Protein AF-A0A258CQE9-F1 (afdb_monomer)

Mean predicted aligned error: 6.14 Å

Foldseek 3Di:
DQDPPPPVSVVCVVQAFWAWAPWDQDPQLKTKTATADKDKDKDAADDDPDDDDPVVNVVNRDIDIDIHHPDMDMPPPDWDWADDPRHTQDISPDDPVSSGVSSVVRHRDGRNDDDDDPVPPDD

pLDDT: mean 90.53, std 12.23, range [45.0, 98.5]

Nearest PDB structures (foldseek):
  5jqm-assembly1_A  TM=3.679E-01  e=1.436E+00  Saccharomyces cerevisiae S288C
  5jqm-assembly1_B  TM=3.810E-01  e=1.953E+00  Saccharomyces cerevisiae S288C
  5jqm-assembly1_C  TM=3.799E-01  e=1.836E+00  Saccharomyces cerevisiae S288C
  5zul-assembly1_C-2  TM=2.668E-01  e=5.227E+00  Mycobacterium marinum M

Sequence (123 aa):
MLDETDPIGSVFAPLLGLPCWNVRKGRGSFLTFEFGDPALEVREPIAPTTTASGKIMASWRRRTVRPIGEWHLWIYCCNWRCSARGSEIAHSESEDEKIEAAAAELDGQRLRSVRVDPIKGTS

Radius of gyration: 17.96 Å; Cα contacts (8 Å, |Δi|>4): 177; chains: 1; bounding box: 43×30×51 Å

Solvent-accessible surface area (backbone atoms only — not comparable to full-atom values): 7514 Å² total; per-residue (Å²): 130,83,58,92,83,37,77,62,59,62,71,44,53,85,51,52,67,36,45,29,35,82,36,33,61,48,78,84,66,22,40,36,34,23,26,71,65,79,44,78,48,72,45,70,54,47,84,77,93,65,96,66,56,71,70,56,51,58,54,38,57,38,70,46,78,44,81,41,38,74,38,79,50,74,52,66,101,62,89,52,76,42,67,57,98,91,39,79,61,31,39,48,84,51,57,70,70,40,40,42,53,42,23,57,71,48,39,63,38,58,40,77,80,85,88,78,60,83,88,75,63,74,131

Structure (mmCIF, N/CA/C/O backbone):
data_AF-A0A258CQE9-F1
#
_entry.id   AF-A0A258CQE9-F1
#
loop_
_atom_site.group_PDB
_atom_site.id
_atom_site.type_symbol
_atom_site.label_atom_id
_atom_site.label_alt_id
_atom_site.label_comp_id
_atom_site.label_asym_id
_atom_site.label_entity_id
_atom_site.label_seq_id
_atom_site.pdbx_PDB_ins_code
_atom_site.Cartn_x
_atom_site.Cartn_y
_atom_site.Cartn_z
_atom_site.occupancy
_atom_site.B_iso_or_equiv
_atom_site.auth_seq_id
_atom_site.auth_comp_id
_atom_site.auth_asym_id
_atom_site.auth_atom_id
_atom_site.pdbx_PDB_model_num
ATOM 1 N N . MET A 1 1 ? 20.649 -13.057 -9.834 1.00 46.22 1 MET A N 1
ATOM 2 C CA . MET A 1 1 ? 21.252 -13.123 -8.490 1.00 46.22 1 MET A CA 1
ATOM 3 C C . MET A 1 1 ? 21.093 -11.749 -7.885 1.00 46.22 1 MET A C 1
ATOM 5 O O . MET A 1 1 ? 21.423 -10.793 -8.573 1.00 46.22 1 MET A O 1
ATOM 9 N N . LEU A 1 2 ? 20.487 -11.654 -6.701 1.00 54.75 2 LEU A N 1
ATOM 10 C CA . LEU A 1 2 ? 20.496 -10.407 -5.937 1.00 54.75 2 LEU A CA 1
ATOM 11 C C . LEU A 1 2 ? 21.944 -10.161 -5.501 1.00 54.75 2 LEU A C 1
ATOM 13 O O . LEU A 1 2 ? 22.619 -11.106 -5.098 1.00 54.75 2 LEU A O 1
ATOM 17 N N . ASP A 1 3 ? 22.425 -8.937 -5.674 1.00 60.25 3 ASP A N 1
ATOM 18 C CA . ASP A 1 3 ? 23.727 -8.515 -5.169 1.00 60.25 3 ASP A CA 1
ATOM 19 C C . ASP A 1 3 ? 23.646 -8.480 -3.636 1.00 60.25 3 ASP A C 1
ATOM 21 O O . ASP A 1 3 ? 22.818 -7.758 -3.082 1.00 60.25 3 ASP A O 1
ATOM 25 N N . GLU A 1 4 ? 24.458 -9.284 -2.944 1.00 56.78 4 GLU A N 1
ATOM 26 C CA . GLU A 1 4 ? 24.496 -9.320 -1.472 1.00 56.78 4 GLU A CA 1
ATOM 27 C C . GLU A 1 4 ? 24.944 -7.980 -0.862 1.00 56.78 4 GLU A C 1
ATOM 29 O O . GLU A 1 4 ? 24.777 -7.763 0.337 1.00 56.78 4 GLU A O 1
ATOM 34 N N . THR A 1 5 ? 25.470 -7.061 -1.680 1.00 63.56 5 THR A N 1
ATOM 35 C CA . THR A 1 5 ? 25.846 -5.702 -1.281 1.00 63.56 5 THR A CA 1
ATOM 36 C C . THR A 1 5 ? 24.777 -4.644 -1.577 1.00 63.56 5 THR A C 1
ATOM 38 O O . THR A 1 5 ? 24.993 -3.483 -1.237 1.00 63.56 5 THR A O 1
ATOM 41 N N . ASP A 1 6 ? 23.615 -5.014 -2.139 1.00 72.19 6 ASP A N 1
ATOM 42 C CA . ASP A 1 6 ? 22.455 -4.121 -2.286 1.00 72.19 6 ASP A CA 1
ATOM 43 C C . ASP A 1 6 ? 21.573 -4.183 -1.017 1.00 72.19 6 ASP A C 1
ATOM 45 O O . ASP A 1 6 ? 20.740 -5.092 -0.867 1.00 72.19 6 ASP A O 1
ATOM 49 N N . PRO A 1 7 ? 21.715 -3.223 -0.078 1.00 75.06 7 PRO A N 1
ATOM 50 C CA . PRO A 1 7 ? 20.976 -3.246 1.181 1.00 75.06 7 PRO A CA 1
ATOM 51 C C . PRO A 1 7 ? 19.462 -3.137 0.973 1.00 75.06 7 PRO A C 1
ATOM 53 O O . PRO A 1 7 ? 18.702 -3.585 1.825 1.00 75.06 7 PRO A O 1
ATOM 56 N N . ILE A 1 8 ? 19.003 -2.581 -0.151 1.00 81.31 8 ILE A N 1
ATOM 57 C CA . ILE A 1 8 ? 17.574 -2.455 -0.447 1.00 81.31 8 ILE A CA 1
ATOM 58 C C . ILE A 1 8 ? 17.067 -3.739 -1.103 1.00 81.31 8 ILE A C 1
ATOM 60 O O . ILE A 1 8 ? 16.008 -4.247 -0.728 1.00 81.31 8 ILE A O 1
ATOM 64 N N . GLY A 1 9 ? 17.838 -4.310 -2.028 1.00 81.69 9 GLY A N 1
ATOM 65 C CA . GLY A 1 9 ? 17.513 -5.578 -2.677 1.00 81.69 9 GLY A CA 1
ATOM 66 C C . GLY A 1 9 ? 17.249 -6.712 -1.680 1.00 81.69 9 GLY A C 1
ATOM 67 O O . GLY A 1 9 ? 16.271 -7.446 -1.833 1.00 81.69 9 GLY A O 1
ATOM 68 N N . SER A 1 10 ? 18.062 -6.816 -0.623 1.00 84.38 10 SER A N 1
ATOM 69 C CA . SER A 1 10 ? 17.884 -7.836 0.424 1.00 84.38 10 SER A CA 1
ATOM 70 C C . SER A 1 10 ? 16.590 -7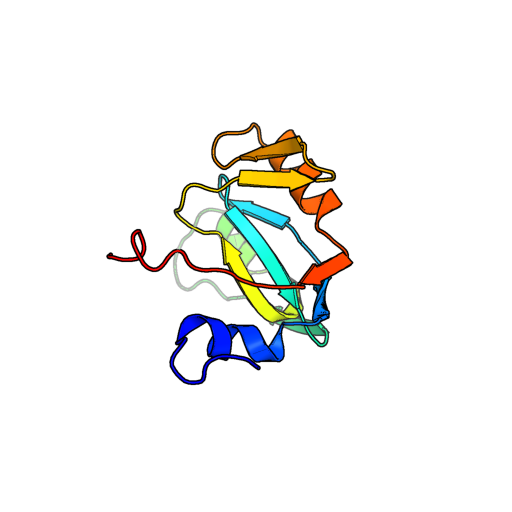.667 1.236 1.00 84.38 10 SER A C 1
ATOM 72 O O . SER A 1 10 ? 15.918 -8.659 1.515 1.00 84.38 10 SER A O 1
ATOM 74 N N . VAL A 1 11 ? 16.182 -6.429 1.543 1.00 89.81 11 VAL A N 1
ATOM 75 C CA . VAL A 1 11 ? 14.932 -6.131 2.272 1.00 89.81 11 VAL A CA 1
ATOM 76 C C . VAL A 1 11 ? 13.698 -6.522 1.458 1.00 89.81 11 VAL A C 1
ATOM 78 O O . VAL A 1 11 ? 12.722 -7.021 2.014 1.00 89.81 11 VAL A O 1
ATOM 81 N N . PHE A 1 12 ? 13.735 -6.330 0.138 1.00 92.56 12 PHE A N 1
ATOM 82 C CA . PHE A 1 12 ? 12.616 -6.675 -0.743 1.00 92.56 12 PHE A CA 1
ATOM 83 C C . PHE A 1 12 ? 12.610 -8.132 -1.206 1.00 92.56 12 PHE A C 1
ATOM 85 O O . PHE A 1 12 ? 11.594 -8.575 -1.741 1.00 92.56 12 PHE A O 1
ATOM 92 N N . ALA A 1 13 ? 13.692 -8.887 -0.995 1.00 92.50 13 ALA A N 1
ATOM 93 C CA . ALA A 1 13 ? 13.804 -10.285 -1.403 1.00 92.50 13 ALA A CA 1
ATOM 94 C C . ALA A 1 13 ? 12.577 -11.155 -1.041 1.00 92.50 13 ALA A C 1
ATOM 96 O O . ALA A 1 13 ? 12.079 -11.828 -1.946 1.00 92.50 13 ALA A O 1
ATOM 97 N N . PRO A 1 14 ? 12.024 -11.121 0.194 1.00 94.81 14 PRO A N 1
ATOM 98 C CA . PRO A 1 14 ? 10.836 -11.913 0.531 1.00 94.81 14 PRO A CA 1
ATOM 99 C C . PRO A 1 14 ? 9.548 -11.458 -0.177 1.00 94.81 14 PRO A C 1
ATOM 101 O O . PRO A 1 14 ? 8.620 -12.249 -0.308 1.00 94.81 14 PRO A O 1
ATOM 104 N N . LEU A 1 15 ? 9.476 -10.214 -0.664 1.00 95.81 15 LEU A N 1
ATOM 105 C CA . LEU A 1 15 ? 8.292 -9.673 -1.345 1.00 95.81 15 LEU A CA 1
ATOM 106 C C . LEU A 1 15 ? 8.301 -9.962 -2.854 1.00 95.81 15 LEU A C 1
ATOM 108 O O . LEU A 1 15 ? 7.260 -9.875 -3.512 1.00 95.81 15 LEU A O 1
ATOM 112 N N . LEU A 1 16 ? 9.462 -10.282 -3.435 1.00 95.75 16 LEU A N 1
ATOM 113 C CA . LEU A 1 16 ? 9.582 -10.502 -4.874 1.00 95.75 16 LEU A CA 1
ATOM 114 C C . LEU A 1 16 ? 8.741 -11.703 -5.322 1.00 95.75 16 LEU A C 1
ATOM 116 O O . LEU A 1 16 ? 8.860 -12.820 -4.833 1.00 95.75 16 LEU A O 1
ATOM 120 N N . GLY A 1 17 ? 7.893 -11.464 -6.318 1.00 96.56 17 GLY A N 1
ATOM 121 C CA . GLY A 1 17 ? 6.968 -12.445 -6.867 1.00 96.56 17 GLY A CA 1
ATOM 122 C C . GLY A 1 17 ? 5.643 -12.548 -6.115 1.00 96.56 17 GLY A C 1
ATOM 123 O O . GLY A 1 17 ? 4.699 -13.091 -6.699 1.00 96.56 17 GLY A O 1
ATOM 124 N N . LEU A 1 18 ? 5.524 -12.002 -4.901 1.00 97.81 18 LEU A N 1
ATOM 125 C CA . LEU A 1 18 ? 4.254 -11.955 -4.179 1.00 97.81 18 LEU A CA 1
ATOM 126 C C . LEU A 1 18 ? 3.295 -10.942 -4.827 1.00 97.81 18 LEU A C 1
ATOM 128 O O . LEU A 1 18 ? 3.741 -9.905 -5.338 1.00 97.81 18 LEU A O 1
ATOM 132 N N . PRO A 1 19 ? 1.982 -11.231 -4.847 1.00 98.00 19 PRO A N 1
ATOM 133 C CA . PRO A 1 19 ? 0.987 -10.226 -5.182 1.00 98.00 19 PRO A CA 1
ATOM 134 C C . PRO A 1 19 ? 0.895 -9.195 -4.052 1.00 98.00 19 PRO A C 1
ATOM 136 O O . PRO A 1 19 ? 0.856 -9.575 -2.879 1.00 98.00 19 PRO A O 1
ATOM 139 N N . CYS A 1 20 ? 0.828 -7.910 -4.395 1.00 98.12 20 CYS A N 1
ATOM 140 C CA . CYS A 1 20 ? 0.291 -6.929 -3.465 1.00 98.12 20 CYS A CA 1
ATOM 141 C C . CYS A 1 20 ? -1.224 -7.051 -3.415 1.00 98.12 20 CYS A C 1
ATOM 143 O O . CYS A 1 20 ? -1.872 -7.372 -4.413 1.00 98.12 20 CYS A O 1
ATOM 145 N N . TRP A 1 21 ? -1.786 -6.767 -2.254 1.00 98.31 21 TRP A N 1
ATOM 146 C CA . TRP A 1 21 ? -3.221 -6.757 -2.046 1.00 98.31 21 TRP A CA 1
ATOM 147 C C . TRP A 1 21 ? -3.609 -5.639 -1.083 1.00 98.31 21 TRP A C 1
ATOM 149 O O . TRP A 1 21 ? -2.767 -5.091 -0.366 1.00 98.31 21 TRP A O 1
ATOM 159 N N . ASN A 1 22 ? -4.896 -5.283 -1.095 1.00 97.56 22 ASN A N 1
ATOM 160 C CA . ASN A 1 22 ? -5.432 -4.176 -0.313 1.00 97.56 22 ASN A CA 1
ATOM 161 C C . ASN A 1 22 ? -4.633 -2.879 -0.538 1.00 97.56 22 ASN A C 1
ATOM 163 O O . ASN A 1 22 ? -4.344 -2.139 0.408 1.00 97.56 22 ASN A O 1
ATOM 167 N N . VAL A 1 23 ? -4.270 -2.614 -1.798 1.00 98.12 23 VAL A N 1
ATOM 168 C CA . VAL A 1 23 ? -3.561 -1.391 -2.172 1.00 98.12 23 VAL A CA 1
ATOM 169 C C . VAL A 1 23 ? -4.495 -0.201 -1.997 1.00 98.12 23 VAL A C 1
ATOM 171 O O . VAL A 1 23 ? -5.603 -0.173 -2.533 1.00 98.12 23 VAL A O 1
ATOM 174 N N . ARG A 1 24 ? -4.075 0.789 -1.208 1.00 97.31 24 ARG A N 1
ATOM 175 C CA . ARG A 1 24 ? -4.923 1.936 -0.858 1.00 97.31 24 ARG A CA 1
ATOM 176 C C . ARG A 1 24 ? -4.184 3.249 -0.958 1.00 97.31 24 ARG A C 1
ATOM 178 O O . ARG A 1 24 ? -3.000 3.348 -0.637 1.00 97.31 24 ARG A O 1
ATOM 185 N N . LYS A 1 25 ? -4.954 4.283 -1.284 1.00 97.19 25 LYS A N 1
ATOM 186 C CA . LYS A 1 25 ? -4.604 5.659 -0.974 1.00 97.19 25 LYS A CA 1
ATOM 187 C C . LYS A 1 25 ? -4.691 5.874 0.539 1.00 97.19 25 LYS A C 1
ATOM 189 O O . LYS A 1 25 ? -5.735 5.664 1.158 1.00 97.19 25 LYS A O 1
ATOM 194 N N . GLY A 1 26 ? -3.574 6.267 1.137 1.00 92.50 26 GLY A N 1
ATOM 195 C CA . GLY A 1 26 ? -3.500 6.690 2.529 1.00 92.50 26 GLY A CA 1
ATOM 196 C C . GLY A 1 26 ? -3.940 8.145 2.709 1.00 92.50 26 GLY A C 1
ATOM 197 O O . GLY A 1 26 ? -4.687 8.716 1.917 1.00 92.50 26 GLY A O 1
ATOM 198 N N . ARG A 1 27 ? -3.469 8.786 3.781 1.00 90.25 27 ARG A N 1
ATOM 199 C CA . ARG A 1 27 ? -3.696 10.224 3.977 1.00 90.25 27 ARG A CA 1
ATOM 200 C C . ARG A 1 27 ? -2.884 11.026 2.951 1.00 90.25 27 ARG A C 1
ATOM 202 O O . ARG A 1 27 ? -1.705 10.754 2.771 1.00 90.25 27 ARG A O 1
ATOM 209 N N . GLY A 1 28 ? -3.483 12.046 2.336 1.00 92.88 28 GLY A N 1
ATOM 210 C CA . GLY A 1 28 ? -2.814 12.790 1.262 1.00 92.88 28 GLY A CA 1
ATOM 211 C C . GLY A 1 28 ? -2.549 11.874 0.068 1.00 92.88 28 GLY A C 1
ATOM 212 O O . GLY A 1 28 ? -3.448 11.139 -0.330 1.00 92.88 28 GLY A O 1
ATOM 213 N N . SER A 1 29 ? -1.324 11.878 -0.455 1.00 95.44 29 SER A N 1
ATOM 214 C CA . SER A 1 29 ? -0.926 11.084 -1.624 1.00 95.44 29 SER A CA 1
ATOM 215 C C . SER A 1 29 ? -0.191 9.783 -1.295 1.00 95.44 29 SER A C 1
ATOM 217 O O . SER A 1 29 ? 0.464 9.211 -2.162 1.00 95.44 29 SER A O 1
ATOM 219 N N . PHE A 1 30 ? -0.261 9.297 -0.053 1.00 96.56 30 PHE A N 1
ATOM 220 C CA . PHE A 1 30 ? 0.416 8.050 0.307 1.00 96.56 30 PHE A CA 1
ATOM 221 C C . PHE A 1 30 ? -0.208 6.852 -0.399 1.00 96.56 30 PHE A C 1
ATOM 223 O O . PHE A 1 30 ? -1.423 6.803 -0.590 1.00 96.56 30 PHE A O 1
ATOM 230 N N . LEU A 1 31 ? 0.620 5.856 -0.697 1.00 97.94 31 LEU A N 1
ATOM 231 C CA . LEU A 1 31 ? 0.168 4.540 -1.135 1.00 97.94 31 LEU A CA 1
ATOM 232 C C . LEU A 1 31 ? 0.603 3.491 -0.116 1.00 97.94 31 LEU A C 1
ATOM 234 O O . LEU A 1 31 ? 1.752 3.495 0.333 1.00 97.94 31 LEU A O 1
ATOM 238 N N . THR A 1 32 ? -0.317 2.599 0.239 1.00 97.56 32 THR A N 1
ATOM 239 C CA . THR A 1 32 ? -0.062 1.471 1.141 1.00 97.56 32 THR A CA 1
ATOM 240 C C . THR A 1 32 ? -0.338 0.161 0.429 1.00 97.56 32 THR A C 1
ATOM 242 O O . THR A 1 32 ? -1.337 0.067 -0.280 1.00 97.56 32 THR A O 1
ATOM 245 N N . PHE A 1 33 ? 0.503 -0.843 0.657 1.00 98.19 33 PHE A N 1
ATOM 246 C CA . PHE A 1 33 ? 0.387 -2.176 0.068 1.00 98.19 33 PHE A CA 1
ATOM 247 C C . PHE A 1 33 ? 0.544 -3.225 1.168 1.00 98.19 33 PHE A C 1
ATOM 249 O O . PHE A 1 33 ? 1.453 -3.102 1.991 1.00 98.19 33 PHE A O 1
ATOM 256 N N . GLU A 1 34 ? -0.287 -4.263 1.144 1.00 98.31 34 GLU A N 1
ATOM 257 C CA . GLU A 1 34 ? -0.071 -5.486 1.921 1.00 98.31 34 GLU A CA 1
ATOM 258 C C . GLU A 1 34 ? 0.551 -6.563 1.018 1.00 98.31 34 GLU A C 1
ATOM 260 O O . GLU A 1 34 ? 0.239 -6.638 -0.174 1.00 98.31 34 GLU A O 1
ATOM 265 N N . PHE A 1 35 ? 1.409 -7.416 1.578 1.00 98.44 35 PHE A N 1
ATOM 266 C CA . PHE A 1 35 ? 1.923 -8.622 0.922 1.00 98.44 35 PHE A CA 1
ATOM 267 C C . PHE A 1 35 ? 1.958 -9.805 1.894 1.00 98.44 35 PHE A C 1
ATOM 269 O O . PHE A 1 35 ? 1.928 -9.635 3.113 1.00 98.44 35 PHE A O 1
ATOM 276 N N . GLY A 1 36 ? 2.093 -11.008 1.336 1.00 97.25 36 GLY A N 1
ATOM 277 C CA . GLY A 1 36 ? 2.194 -12.246 2.109 1.00 97.25 36 GLY A CA 1
ATOM 278 C C . GLY A 1 36 ? 0.849 -12.705 2.659 1.00 97.25 36 GLY A C 1
ATOM 279 O O . GLY A 1 36 ? -0.209 -12.273 2.182 1.00 97.25 36 GLY A O 1
ATOM 280 N N . ASP A 1 37 ? 0.910 -13.603 3.638 1.00 97.12 37 ASP A N 1
ATOM 281 C CA . ASP A 1 37 ? -0.278 -14.234 4.201 1.00 97.12 37 ASP A CA 1
ATOM 282 C C . ASP A 1 37 ? -1.117 -13.228 5.009 1.00 97.12 37 ASP A C 1
ATOM 284 O O . ASP A 1 37 ? -0.573 -12.440 5.789 1.00 97.12 37 ASP A O 1
ATOM 288 N N . PRO A 1 38 ? -2.452 -13.224 4.840 1.00 96.69 38 PRO A N 1
ATOM 289 C CA . PRO A 1 38 ? -3.316 -12.303 5.555 1.00 96.69 38 PRO A CA 1
ATOM 290 C C . PRO A 1 38 ? -3.488 -12.714 7.021 1.00 96.69 38 PRO A C 1
ATOM 292 O O . PRO A 1 38 ? -3.827 -13.854 7.339 1.00 96.69 38 PRO A O 1
ATOM 295 N N . ALA A 1 39 ? -3.369 -11.735 7.912 1.00 96.75 39 ALA A N 1
ATOM 296 C CA . ALA A 1 39 ? -3.721 -11.835 9.322 1.00 96.75 39 ALA A CA 1
ATOM 297 C C . ALA A 1 39 ? -4.776 -10.783 9.696 1.00 96.75 39 ALA A C 1
ATOM 299 O O . ALA A 1 39 ? -5.001 -9.807 8.979 1.00 96.75 39 ALA A O 1
ATOM 300 N N . LEU A 1 40 ? -5.446 -10.974 10.836 1.00 97.19 40 LEU A N 1
ATOM 301 C CA . LEU A 1 40 ? -6.380 -9.988 11.380 1.00 97.19 40 LEU A CA 1
ATOM 302 C C . LEU A 1 40 ? -5.698 -9.169 12.469 1.00 97.19 40 LEU A C 1
ATOM 304 O O . LEU A 1 40 ? -5.368 -9.694 13.531 1.00 97.19 40 LEU A O 1
ATOM 308 N N . GLU A 1 41 ? -5.580 -7.864 12.251 1.00 96.06 41 GLU A N 1
ATOM 309 C CA . GLU A 1 41 ? -5.283 -6.939 13.333 1.00 96.06 41 GLU A CA 1
ATOM 310 C C . GLU A 1 41 ? -6.589 -6.534 14.020 1.00 96.06 41 GLU A C 1
ATOM 312 O O . GLU A 1 41 ? -7.485 -5.930 13.417 1.00 96.06 41 GLU A O 1
ATOM 317 N N . VAL A 1 42 ? -6.697 -6.878 15.301 1.00 96.50 42 VAL A N 1
ATOM 318 C CA . VAL A 1 42 ? -7.835 -6.533 16.149 1.00 96.50 42 VAL A CA 1
ATOM 319 C C . VAL A 1 42 ? -7.393 -5.491 17.165 1.00 96.50 42 VAL A C 1
ATOM 321 O O . VAL A 1 42 ? -6.554 -5.761 18.020 1.00 96.50 42 VAL A O 1
ATOM 324 N N . ARG A 1 43 ? -8.017 -4.315 17.124 1.00 94.94 43 ARG A N 1
ATOM 325 C CA . ARG A 1 43 ? -7.916 -3.317 18.191 1.00 94.94 43 ARG A CA 1
ATOM 326 C C . ARG A 1 43 ? -9.199 -3.331 19.007 1.00 94.94 43 ARG A C 1
ATOM 328 O O . ARG A 1 43 ? -10.271 -3.000 18.491 1.00 94.94 43 ARG A O 1
ATOM 335 N N . GLU A 1 44 ? -9.074 -3.678 20.281 1.00 95.75 44 GLU A N 1
ATOM 336 C CA . GLU A 1 44 ? -10.191 -3.645 21.223 1.00 95.75 44 GLU A CA 1
ATOM 337 C C . GLU A 1 44 ? -10.587 -2.203 21.600 1.00 95.75 44 GLU A C 1
ATOM 339 O O . GLU A 1 44 ? -9.803 -1.259 21.418 1.00 95.75 44 GLU A O 1
ATOM 344 N N . PRO A 1 45 ? -11.819 -1.997 22.103 1.00 95.56 45 PRO A N 1
ATO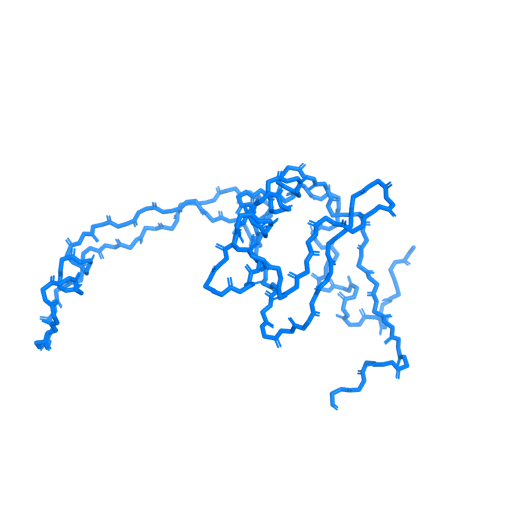M 345 C CA . PRO A 1 45 ? -12.257 -0.712 22.630 1.00 95.56 45 PRO A CA 1
ATOM 346 C C . PRO A 1 45 ? -11.300 -0.152 23.685 1.00 95.56 45 PRO A C 1
ATOM 348 O O . PRO A 1 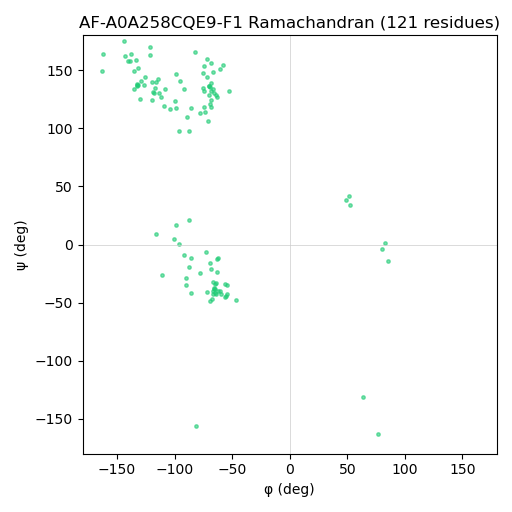45 ? -10.929 -0.835 24.636 1.00 95.56 45 PRO A O 1
ATOM 351 N N . ILE A 1 46 ? -10.948 1.123 23.545 1.00 91.00 46 ILE A N 1
ATOM 352 C CA . ILE A 1 46 ? -10.094 1.839 24.493 1.00 91.00 46 ILE A CA 1
ATOM 353 C C . ILE A 1 46 ? -10.988 2.672 25.413 1.00 91.00 46 ILE A C 1
ATOM 355 O O . ILE A 1 46 ? -11.766 3.508 24.941 1.00 91.00 46 ILE A O 1
ATOM 359 N N . ALA A 1 47 ? -10.865 2.450 26.724 1.00 86.88 47 ALA A N 1
ATOM 360 C CA . ALA A 1 47 ? -11.472 3.298 27.744 1.00 86.88 47 ALA A CA 1
ATOM 361 C C . ALA A 1 47 ? -10.692 4.627 27.820 1.00 86.88 47 ALA A C 1
ATOM 363 O O . ALA A 1 47 ? -9.512 4.614 28.173 1.00 86.88 47 ALA A O 1
ATOM 364 N N . PRO A 1 48 ? -11.297 5.773 27.467 1.00 80.88 48 PRO A N 1
ATOM 365 C CA . PRO A 1 48 ? -10.577 7.041 27.432 1.00 80.88 48 PRO A CA 1
ATOM 366 C C . PRO A 1 48 ? -10.241 7.496 28.852 1.00 80.88 48 PRO A C 1
ATOM 368 O O . PRO A 1 48 ? -11.128 7.567 29.700 1.00 80.88 48 PRO A O 1
ATOM 371 N N . THR A 1 49 ? -8.978 7.832 29.101 1.00 81.94 49 THR A N 1
ATOM 372 C CA . THR A 1 49 ? -8.511 8.397 30.381 1.00 81.94 49 THR A CA 1
ATOM 373 C C . THR A 1 49 ? -8.524 9.926 30.387 1.00 81.94 49 THR A C 1
ATOM 375 O O . THR A 1 49 ? -8.341 10.544 31.433 1.00 81.94 49 THR A O 1
ATOM 378 N N . THR A 1 50 ? -8.757 10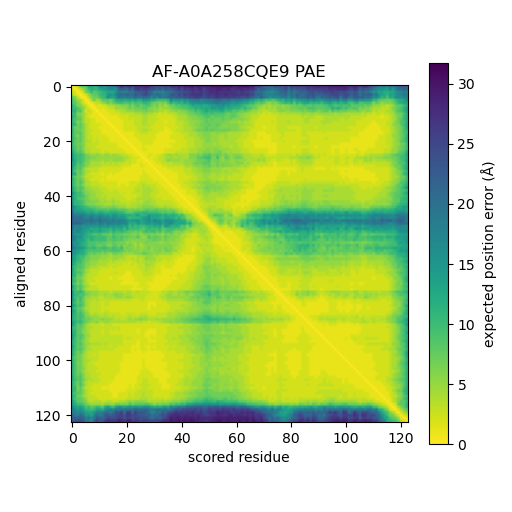.544 29.228 1.00 80.88 50 THR A N 1
ATOM 379 C CA . THR A 1 50 ? -8.794 11.994 29.034 1.00 80.88 50 THR A CA 1
ATOM 380 C C . THR A 1 50 ? -10.007 12.405 28.204 1.00 80.88 50 THR A C 1
ATOM 382 O O . THR A 1 50 ? -10.593 11.610 27.462 1.00 80.88 50 THR A O 1
ATOM 385 N N . THR A 1 51 ? -10.395 13.673 28.327 1.00 84.31 51 THR A N 1
ATOM 386 C CA . THR A 1 51 ? -11.483 14.249 27.538 1.00 84.31 51 THR A CA 1
ATOM 387 C C . THR A 1 51 ? -11.013 14.492 26.104 1.00 84.31 51 THR A C 1
ATOM 389 O O . THR A 1 51 ? -10.110 15.291 25.866 1.00 84.31 51 THR A O 1
ATOM 392 N N . ALA A 1 52 ? -11.654 13.829 25.142 1.00 85.00 52 ALA A N 1
ATOM 393 C CA . ALA A 1 52 ? -11.458 14.043 23.709 1.00 85.00 52 ALA A CA 1
ATOM 394 C C . ALA A 1 52 ? -12.778 14.444 23.031 1.00 85.00 52 ALA A C 1
ATOM 396 O O . ALA A 1 52 ? -13.856 14.352 23.624 1.00 85.00 52 ALA A O 1
ATOM 397 N N . SER A 1 53 ? -12.714 14.873 21.767 1.00 90.19 53 SER A N 1
ATOM 398 C CA . SER A 1 53 ? -13.922 15.191 20.998 1.00 90.19 53 SER A CA 1
ATOM 399 C C . SER A 1 53 ? -14.834 13.965 20.863 1.00 90.19 53 SER A C 1
ATOM 401 O O . SER A 1 53 ? -14.364 12.825 20.807 1.00 90.19 53 SER A O 1
ATOM 403 N N . GLY A 1 54 ? -16.149 14.181 20.748 1.00 88.69 54 GLY A N 1
ATOM 404 C CA . GLY A 1 54 ? -17.123 13.086 20.645 1.00 88.69 54 GLY A CA 1
ATOM 405 C C . GLY A 1 54 ? -16.819 12.094 19.513 1.00 88.69 54 GLY A C 1
ATOM 406 O O . GLY A 1 54 ? -16.995 10.890 19.685 1.00 88.69 54 GLY A O 1
ATOM 407 N N . LYS A 1 55 ? -16.270 12.572 18.385 1.00 89.75 55 LYS A N 1
ATOM 408 C CA . LYS A 1 55 ? -15.855 11.728 17.251 1.00 89.75 55 LYS A CA 1
ATOM 409 C C . LYS A 1 55 ? -14.678 10.812 17.608 1.00 89.75 55 LYS A C 1
ATOM 411 O O . LYS A 1 55 ? -14.701 9.634 17.257 1.00 89.75 55 LYS A O 1
ATOM 416 N N . ILE A 1 56 ? -13.679 11.329 18.326 1.00 88.12 56 ILE A N 1
ATOM 417 C CA . ILE A 1 56 ? -12.519 10.549 18.785 1.00 88.12 56 ILE A CA 1
ATOM 418 C C . ILE A 1 56 ? -12.964 9.514 19.820 1.00 88.12 56 ILE A C 1
ATOM 420 O O . ILE A 1 56 ? -12.668 8.330 19.670 1.00 88.12 56 ILE A O 1
ATOM 424 N N . MET A 1 57 ? -13.765 9.935 20.802 1.00 88.69 57 MET A N 1
ATOM 425 C CA . MET A 1 57 ? -14.331 9.052 21.828 1.00 88.69 57 MET A CA 1
ATOM 426 C C . MET A 1 57 ? -15.122 7.898 21.204 1.00 88.69 57 MET A C 1
ATOM 428 O O . MET A 1 57 ? -14.962 6.739 21.589 1.00 88.69 57 MET A O 1
ATOM 432 N N . ALA A 1 58 ? -15.953 8.203 20.205 1.00 89.19 58 ALA A N 1
ATOM 433 C CA . ALA A 1 58 ? -16.727 7.203 19.489 1.00 89.19 58 ALA A CA 1
ATOM 434 C C . ALA A 1 58 ? -15.847 6.249 18.669 1.00 89.19 58 ALA A C 1
ATOM 436 O O . ALA A 1 58 ? -16.222 5.094 18.516 1.00 89.19 58 ALA A O 1
ATOM 437 N N . SER A 1 59 ? -14.707 6.695 18.135 1.00 89.06 59 SER A N 1
ATOM 438 C CA . SER A 1 59 ? -13.750 5.822 17.438 1.00 89.06 59 SER A CA 1
ATOM 439 C C . SER A 1 59 ? -13.051 4.864 18.411 1.00 89.06 59 SER A C 1
ATOM 441 O O . SER A 1 59 ? -13.046 3.649 18.204 1.00 89.06 59 SER A O 1
ATOM 443 N N . TRP A 1 60 ? -12.539 5.388 19.530 1.00 90.81 60 TRP A N 1
ATOM 444 C CA . TRP A 1 60 ? -11.827 4.599 20.539 1.00 90.81 60 TRP A CA 1
ATOM 445 C C . TRP A 1 60 ? -12.679 3.496 21.154 1.00 90.81 60 TRP A C 1
ATOM 447 O O . TRP A 1 60 ? -12.191 2.380 21.311 1.00 90.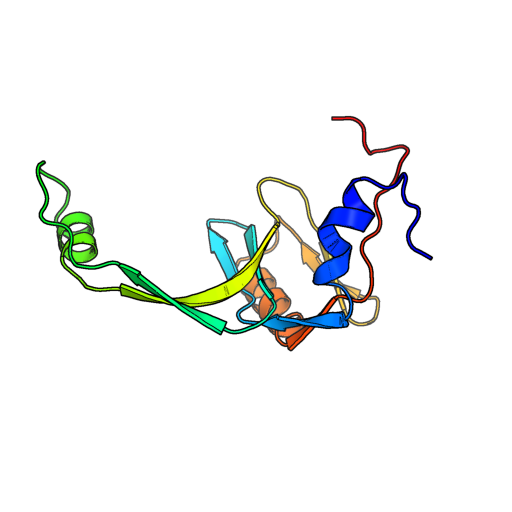81 60 TRP A O 1
ATOM 457 N N . ARG A 1 61 ? -13.961 3.767 21.419 1.00 91.56 61 ARG A N 1
ATOM 458 C CA . ARG A 1 61 ? -14.902 2.807 22.018 1.00 91.56 61 ARG A CA 1
ATOM 459 C C . ARG A 1 61 ? -15.353 1.677 21.086 1.00 91.56 61 ARG A C 1
ATOM 461 O O . ARG A 1 61 ? -16.067 0.784 21.529 1.00 91.56 61 ARG A O 1
ATOM 468 N N . ARG A 1 62 ? -14.987 1.706 19.804 1.00 92.81 62 ARG A N 1
ATOM 469 C CA . ARG A 1 62 ? -15.332 0.644 18.849 1.00 92.81 62 ARG A CA 1
ATOM 470 C C . ARG A 1 62 ? -14.184 -0.347 18.736 1.00 92.81 62 ARG A C 1
ATOM 472 O O . ARG A 1 62 ? -13.029 0.071 18.660 1.00 92.81 62 ARG A O 1
ATOM 479 N N . ARG A 1 63 ? -14.519 -1.636 18.647 1.00 95.25 63 ARG A N 1
ATOM 480 C CA . ARG A 1 63 ? -13.598 -2.661 18.152 1.00 95.25 63 ARG A CA 1
ATOM 481 C C . ARG A 1 63 ? -13.375 -2.421 16.664 1.00 95.25 63 ARG A C 1
ATOM 483 O O . ARG A 1 63 ? -14.342 -2.241 15.924 1.00 95.25 63 ARG A O 1
ATOM 490 N N . THR A 1 64 ? -12.124 -2.425 16.227 1.00 94.69 64 THR A N 1
ATOM 491 C CA . THR A 1 64 ? -11.783 -2.380 14.801 1.00 94.69 64 THR A CA 1
ATOM 492 C C . THR A 1 64 ? -11.015 -3.635 14.438 1.00 94.69 64 THR A C 1
ATOM 494 O O . THR A 1 64 ? -10.079 -4.005 15.140 1.00 94.69 64 THR A O 1
ATOM 497 N N . VAL A 1 65 ? -11.431 -4.285 13.355 1.00 95.50 65 VAL A N 1
ATOM 498 C CA . VAL A 1 65 ? -10.762 -5.455 12.787 1.00 95.50 65 VAL A CA 1
ATOM 499 C C . VAL A 1 65 ? -10.355 -5.083 11.369 1.00 95.50 65 VAL A C 1
ATOM 501 O O . VAL A 1 65 ? -11.213 -4.659 10.594 1.00 95.50 65 VAL A O 1
ATOM 504 N N . ARG A 1 66 ? -9.069 -5.203 11.039 1.00 94.50 66 ARG A N 1
ATOM 505 C CA . ARG A 1 66 ? -8.567 -4.985 9.676 1.00 94.50 66 ARG A CA 1
ATOM 506 C C . ARG A 1 66 ? -7.701 -6.162 9.226 1.00 94.50 66 ARG A C 1
ATOM 508 O O . ARG A 1 66 ? -6.945 -6.679 10.048 1.00 94.50 66 ARG A O 1
ATOM 515 N N . PRO A 1 67 ? -7.798 -6.591 7.959 1.00 95.56 67 PRO A N 1
ATOM 516 C CA . PRO A 1 67 ? -6.803 -7.487 7.397 1.00 95.56 67 PRO A CA 1
ATOM 517 C C . PRO A 1 67 ? -5.474 -6.732 7.249 1.00 95.56 67 PRO A C 1
ATOM 519 O O . PRO A 1 67 ? -5.478 -5.564 6.855 1.00 95.56 67 PRO A O 1
ATOM 522 N N . ILE A 1 68 ? -4.370 -7.394 7.577 1.00 97.38 68 ILE A N 1
ATOM 523 C CA . ILE A 1 68 ? -2.994 -6.928 7.361 1.00 97.38 68 ILE A CA 1
ATOM 524 C C . ILE A 1 68 ? -2.184 -8.047 6.711 1.00 97.38 68 ILE A C 1
ATOM 526 O O . ILE A 1 68 ? -2.511 -9.222 6.896 1.00 97.38 68 ILE A O 1
ATOM 530 N N . GLY A 1 69 ? -1.163 -7.69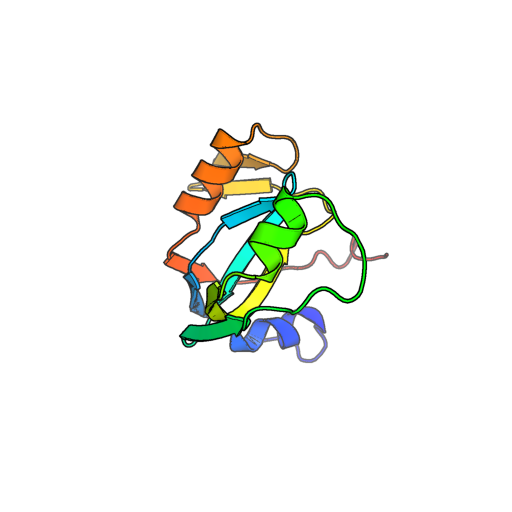3 5.943 1.00 97.12 69 GLY A N 1
ATOM 531 C CA . GLY A 1 69 ? -0.206 -8.655 5.420 1.00 97.12 69 GLY A CA 1
ATOM 532 C C . GLY A 1 69 ? 0.877 -9.006 6.422 1.00 97.12 69 GLY A C 1
ATOM 533 O O . GLY A 1 69 ? 1.096 -8.306 7.411 1.00 97.12 69 GLY A O 1
ATOM 534 N N . GLU A 1 70 ? 1.592 -10.083 6.117 1.00 97.12 70 GLU A N 1
ATOM 535 C CA . GLU A 1 70 ? 2.897 -10.370 6.710 1.00 97.12 70 GLU A CA 1
ATOM 536 C C . GLU A 1 70 ? 3.869 -9.200 6.483 1.00 97.12 70 GLU A C 1
ATOM 538 O O . GLU A 1 70 ? 4.670 -8.870 7.356 1.00 97.12 70 GLU A O 1
ATOM 543 N N . TRP A 1 71 ? 3.742 -8.523 5.334 1.00 97.50 71 TRP A N 1
ATOM 544 C CA . TRP A 1 71 ? 4.540 -7.356 4.979 1.00 97.50 71 TRP A CA 1
ATOM 545 C C . TRP A 1 71 ? 3.665 -6.167 4.608 1.00 97.50 71 TRP A C 1
ATOM 547 O O . TRP A 1 71 ? 2.647 -6.312 3.929 1.00 97.50 71 TRP A O 1
ATOM 557 N N . HIS A 1 72 ? 4.132 -4.976 4.980 1.00 96.56 72 HIS A N 1
ATOM 558 C CA . HIS A 1 72 ? 3.457 -3.717 4.710 1.00 96.56 72 HIS A CA 1
ATOM 559 C C . HIS A 1 72 ? 4.423 -2.707 4.086 1.00 96.56 72 HIS A C 1
ATOM 561 O O . HIS A 1 72 ? 5.471 -2.414 4.665 1.00 96.56 72 HIS A O 1
ATOM 567 N N . LEU A 1 73 ? 4.077 -2.154 2.922 1.00 95.50 73 LEU A N 1
ATOM 568 C CA . LEU A 1 73 ? 4.895 -1.156 2.224 1.00 95.50 73 LEU A CA 1
ATOM 569 C C . LEU A 1 73 ? 4.186 0.196 2.182 1.00 95.50 73 LEU A C 1
ATOM 571 O O . LEU A 1 73 ? 3.040 0.290 1.743 1.00 95.50 73 LEU A O 1
ATOM 575 N N . TRP A 1 74 ? 4.907 1.248 2.575 1.00 95.69 74 TRP A N 1
ATOM 576 C CA . TRP A 1 74 ? 4.476 2.641 2.464 1.00 95.69 74 TRP A CA 1
ATOM 577 C C . TRP A 1 74 ? 5.306 3.395 1.435 1.00 95.69 74 TRP A C 1
ATOM 579 O O . TRP A 1 74 ? 6.528 3.476 1.547 1.00 95.69 74 TRP A O 1
ATOM 589 N N . ILE A 1 75 ? 4.621 4.038 0.493 1.00 95.81 75 ILE A N 1
ATOM 590 C CA . ILE A 1 75 ? 5.181 5.134 -0.296 1.00 95.81 75 ILE A CA 1
ATOM 591 C C . ILE A 1 75 ? 4.730 6.425 0.387 1.00 95.81 75 ILE A C 1
ATOM 593 O O . ILE A 1 75 ? 3.577 6.843 0.260 1.00 95.81 75 ILE A O 1
ATOM 597 N N . TYR A 1 76 ? 5.619 6.990 1.203 1.00 93.50 76 TYR A N 1
ATOM 598 C CA . TYR A 1 76 ? 5.301 8.031 2.180 1.00 93.50 76 TYR A CA 1
ATOM 599 C C . TYR A 1 76 ? 6.302 9.186 2.113 1.00 93.50 76 TYR A C 1
ATOM 601 O O . TYR A 1 76 ? 7.505 8.959 2.021 1.00 93.50 76 TYR A O 1
ATOM 609 N N . CYS A 1 77 ? 5.792 10.420 2.203 1.00 90.94 77 CYS A N 1
ATOM 610 C CA . CYS A 1 77 ? 6.581 11.661 2.213 1.00 90.94 77 CYS A CA 1
ATOM 611 C C . CYS A 1 77 ? 7.636 11.759 1.100 1.00 90.94 77 CYS A C 1
ATOM 613 O O . CYS A 1 77 ? 8.732 12.277 1.308 1.00 90.94 77 CYS A O 1
ATOM 615 N N . CYS A 1 78 ? 7.296 11.283 -0.093 1.00 90.94 78 CYS A N 1
ATOM 616 C CA . CYS A 1 78 ? 8.154 11.366 -1.261 1.00 90.94 78 CYS A CA 1
ATOM 617 C C . CYS A 1 78 ? 7.337 11.679 -2.514 1.00 90.94 78 CYS A C 1
ATOM 619 O O . CYS A 1 78 ? 6.132 11.417 -2.581 1.00 90.94 78 CYS A O 1
ATOM 621 N N . ASN A 1 79 ? 8.016 12.227 -3.521 1.00 94.44 79 ASN A N 1
ATOM 622 C CA . ASN A 1 79 ? 7.447 12.330 -4.855 1.00 94.44 79 ASN A CA 1
ATOM 623 C C . ASN A 1 79 ? 7.452 10.949 -5.507 1.00 94.44 79 ASN A C 1
ATOM 625 O O . ASN A 1 79 ? 8.471 10.258 -5.508 1.00 94.44 79 ASN A O 1
ATOM 629 N N . TRP A 1 80 ? 6.319 10.567 -6.087 1.00 96.25 80 TRP A N 1
ATOM 630 C CA . TRP A 1 80 ? 6.167 9.293 -6.778 1.00 96.25 80 TRP A CA 1
ATOM 631 C C . TRP A 1 80 ? 5.373 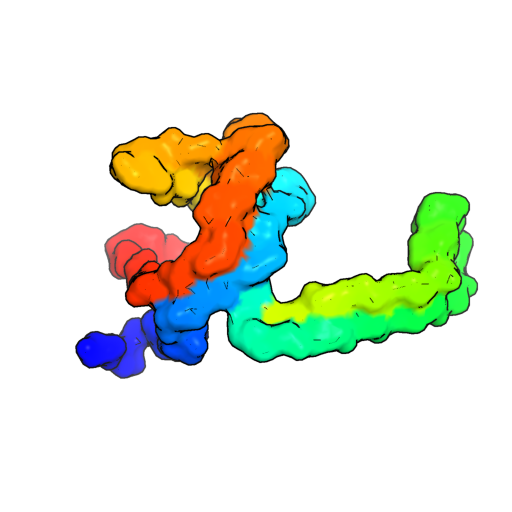9.462 -8.066 1.00 96.25 80 TRP A C 1
ATOM 633 O O . TRP A 1 80 ? 4.603 10.407 -8.242 1.00 96.25 80 TRP A O 1
ATOM 643 N N . ARG A 1 81 ? 5.571 8.503 -8.967 1.00 97.75 81 ARG A N 1
ATOM 644 C CA . ARG A 1 81 ? 4.860 8.371 -10.234 1.00 97.75 81 ARG A CA 1
ATOM 645 C C . ARG A 1 81 ? 4.453 6.917 -10.416 1.00 97.75 81 ARG A C 1
ATOM 647 O O . ARG A 1 81 ? 5.275 6.024 -10.230 1.00 97.75 81 ARG A O 1
ATOM 654 N N . CYS A 1 82 ? 3.205 6.692 -10.806 1.00 97.94 82 CYS A N 1
ATOM 655 C CA . CYS A 1 82 ? 2.686 5.387 -11.182 1.00 97.94 82 CYS A CA 1
ATOM 656 C C . CYS A 1 82 ? 2.458 5.348 -12.693 1.00 97.94 82 CYS A C 1
ATOM 658 O O . CYS A 1 82 ? 1.903 6.277 -13.285 1.00 97.94 82 CYS A O 1
ATOM 660 N N . SER A 1 83 ? 2.898 4.273 -13.339 1.00 97.94 83 SER A N 1
ATOM 661 C CA . SER A 1 83 ? 2.701 4.071 -14.770 1.00 97.94 83 SER A CA 1
ATOM 662 C C . SER A 1 83 ? 2.188 2.666 -15.043 1.00 97.94 83 SER A C 1
ATOM 664 O O . SER A 1 83 ? 2.709 1.699 -14.492 1.00 97.94 83 SER A O 1
ATOM 666 N N . ALA A 1 84 ? 1.210 2.554 -15.937 1.00 95.56 84 ALA A N 1
ATOM 667 C CA . ALA A 1 84 ? 0.682 1.292 -16.432 1.00 95.56 84 ALA A CA 1
ATOM 668 C C . ALA A 1 84 ? 0.736 1.287 -17.960 1.00 95.56 84 ALA A C 1
ATOM 670 O O . ALA A 1 84 ? 0.441 2.287 -18.613 1.00 95.56 84 ALA A O 1
ATOM 671 N N . ARG A 1 85 ? 1.155 0.156 -18.542 1.00 94.75 85 ARG A N 1
ATOM 672 C CA . ARG A 1 85 ? 1.239 -0.042 -20.006 1.00 94.75 85 ARG A CA 1
ATOM 673 C C . ARG A 1 85 ? 2.033 1.061 -20.732 1.00 94.75 85 ARG A C 1
ATOM 675 O O . ARG A 1 85 ? 1.726 1.415 -21.863 1.00 94.75 85 ARG A O 1
ATOM 682 N N . GLY A 1 86 ? 3.063 1.595 -20.073 1.00 94.38 86 GLY A N 1
ATOM 683 C CA . GLY A 1 86 ? 3.934 2.640 -20.621 1.00 94.38 86 GLY A CA 1
ATOM 684 C C . GLY A 1 86 ? 3.398 4.070 -20.502 1.00 94.38 86 GLY A C 1
ATOM 685 O O . GLY A 1 86 ? 4.079 4.993 -20.938 1.00 94.38 86 GLY A O 1
ATOM 686 N N . SER A 1 87 ? 2.225 4.283 -19.904 1.00 96.44 87 SER A N 1
ATOM 687 C CA . SER A 1 87 ? 1.659 5.616 -19.665 1.00 96.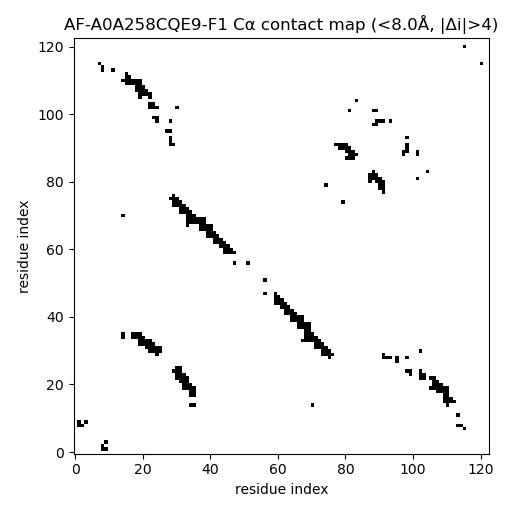44 87 SER A CA 1
ATOM 688 C C . SER A 1 87 ? 1.579 5.921 -18.174 1.00 96.44 87 SER A C 1
ATOM 690 O O . SER A 1 87 ? 1.281 5.040 -17.370 1.00 96.44 87 SER A O 1
ATOM 692 N N . GLU A 1 88 ? 1.846 7.171 -17.797 1.00 98.25 88 GLU A N 1
ATOM 693 C CA . GLU A 1 88 ? 1.589 7.645 -16.437 1.00 98.25 88 GLU A CA 1
ATOM 694 C C . GLU A 1 88 ? 0.081 7.645 -16.166 1.00 98.25 88 GLU A C 1
ATOM 696 O O . GLU A 1 88 ? -0.691 8.165 -16.971 1.00 98.25 88 GLU A O 1
ATOM 701 N N . ILE A 1 89 ? -0.325 7.057 -15.040 1.00 98.25 89 ILE A N 1
ATOM 702 C CA . ILE A 1 89 ? -1.733 6.996 -14.622 1.00 98.25 89 ILE A CA 1
ATOM 703 C C . ILE A 1 89 ? -2.021 7.862 -13.389 1.00 98.25 89 ILE A C 1
ATOM 705 O O . ILE A 1 89 ? -3.145 8.330 -13.232 1.00 98.25 89 ILE A O 1
ATOM 709 N N . ALA A 1 90 ? -1.013 8.113 -12.545 1.00 98.44 90 ALA A N 1
ATOM 710 C CA . ALA A 1 90 ? -1.081 9.041 -11.416 1.00 98.44 90 ALA A CA 1
ATOM 711 C C . ALA A 1 90 ? 0.326 9.421 -10.924 1.00 98.44 90 ALA A C 1
ATOM 713 O O . ALA A 1 90 ? 1.307 8.723 -11.197 1.00 98.44 90 ALA A O 1
ATOM 714 N N . HIS A 1 91 ? 0.411 10.489 -10.139 1.00 98.19 91 HIS A N 1
ATOM 715 C CA . HIS A 1 91 ? 1.607 10.914 -9.407 1.00 98.19 91 HIS A CA 1
ATOM 716 C C . HIS A 1 91 ? 1.223 11.512 -8.043 1.00 98.19 91 HIS A C 1
ATOM 718 O O . HIS A 1 91 ? 0.043 11.689 -7.742 1.00 98.19 91 HIS A O 1
ATOM 724 N N . SER A 1 92 ? 2.216 11.856 -7.219 1.00 97.50 92 SER A N 1
ATOM 725 C CA . SER A 1 92 ? 2.031 12.334 -5.835 1.00 97.50 92 SER A CA 1
ATOM 726 C C . SER A 1 92 ? 1.243 13.641 -5.666 1.00 97.50 92 SER A C 1
ATOM 728 O O . SER A 1 92 ? 0.878 13.970 -4.540 1.00 97.50 92 SER A O 1
ATOM 730 N N . GLU A 1 93 ? 0.987 14.375 -6.749 1.00 97.25 93 GLU A N 1
ATOM 731 C CA . GLU A 1 93 ? 0.204 15.625 -6.768 1.00 97.25 93 GLU A CA 1
ATOM 732 C C . GLU A 1 93 ? -1.080 15.489 -7.605 1.00 97.25 93 GLU A C 1
ATOM 734 O O . GLU A 1 93 ? -1.742 16.478 -7.904 1.00 97.25 93 GLU A O 1
ATOM 739 N N . SER A 1 94 ? -1.421 14.273 -8.039 1.00 97.94 94 SER A N 1
ATOM 740 C CA . SER A 1 94 ? -2.695 14.014 -8.705 1.00 97.94 94 SER A CA 1
ATOM 741 C C . SER A 1 94 ? -3.871 14.157 -7.736 1.00 97.94 94 SER A C 1
ATOM 743 O O . SER A 1 94 ? -3.726 13.949 -6.533 1.00 97.94 94 SER A O 1
ATOM 745 N N . GLU A 1 95 ? -5.050 14.436 -8.291 1.00 97.81 95 GLU A N 1
ATOM 746 C CA . GLU A 1 95 ? -6.317 14.413 -7.553 1.00 97.81 95 GLU A CA 1
ATOM 747 C C . GLU A 1 95 ? -6.593 13.042 -6.923 1.00 97.81 95 GLU A C 1
ATOM 749 O O . GLU A 1 95 ? -6.141 11.999 -7.418 1.00 97.81 95 GLU A O 1
ATOM 754 N N . ASP A 1 96 ? -7.387 13.050 -5.853 1.00 98.00 96 ASP A N 1
ATOM 755 C CA . ASP A 1 96 ? -7.661 11.876 -5.032 1.00 98.00 96 ASP A CA 1
ATOM 756 C C . ASP A 1 96 ? -8.203 10.697 -5.851 1.00 98.00 96 ASP A C 1
ATOM 758 O O 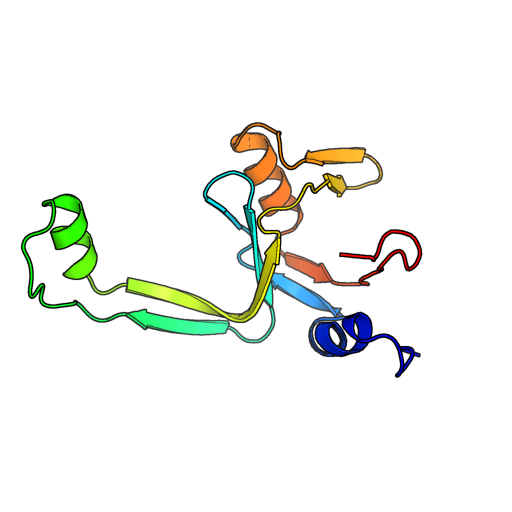. ASP A 1 96 ? -7.690 9.583 -5.728 1.00 98.00 96 ASP A O 1
ATOM 762 N N . GLU A 1 97 ? -9.151 10.945 -6.757 1.00 98.00 97 GLU A N 1
ATOM 763 C CA . GLU A 1 97 ? -9.763 9.903 -7.585 1.00 98.00 97 GLU A CA 1
ATOM 764 C C . GLU A 1 97 ? -8.753 9.244 -8.537 1.00 98.00 97 GLU A C 1
ATOM 766 O O . GLU A 1 97 ? -8.845 8.048 -8.817 1.00 98.00 97 GLU A O 1
ATOM 771 N N . LYS A 1 98 ? -7.755 9.994 -9.027 1.00 98.19 98 LYS A N 1
ATOM 772 C CA . LYS A 1 98 ? -6.695 9.432 -9.882 1.00 98.19 98 LYS A CA 1
ATOM 773 C C . LYS A 1 98 ? -5.748 8.546 -9.086 1.00 98.19 98 LYS A C 1
ATOM 775 O O . LYS A 1 98 ? -5.349 7.490 -9.575 1.00 98.19 98 LYS A O 1
ATOM 780 N N . ILE A 1 99 ? -5.386 8.962 -7.873 1.00 98.50 99 ILE A N 1
ATOM 781 C CA . ILE A 1 99 ? -4.532 8.161 -6.989 1.00 98.50 99 ILE A CA 1
ATOM 782 C C . ILE A 1 99 ? -5.260 6.871 -6.590 1.00 98.50 99 ILE A C 1
ATOM 784 O O . ILE A 1 99 ? -4.655 5.801 -6.614 1.00 98.50 99 ILE A O 1
ATOM 788 N N . GLU A 1 100 ? -6.557 6.945 -6.284 1.00 98.44 100 GLU A N 1
ATOM 789 C CA . GLU A 1 100 ? -7.382 5.768 -5.987 1.00 98.44 100 GLU A CA 1
ATOM 790 C C . GLU A 1 100 ? -7.510 4.827 -7.191 1.00 98.44 100 GLU A C 1
ATOM 792 O O . GLU A 1 100 ? -7.352 3.616 -7.037 1.00 98.44 100 GLU A O 1
ATOM 797 N N . ALA A 1 101 ? -7.709 5.359 -8.401 1.00 98.31 101 ALA A N 1
ATOM 798 C CA . ALA A 1 101 ? -7.727 4.553 -9.620 1.00 98.31 101 ALA A CA 1
ATOM 799 C C . ALA A 1 101 ? -6.378 3.860 -9.883 1.00 98.31 101 ALA A C 1
ATOM 801 O O . ALA A 1 101 ? -6.344 2.691 -10.264 1.00 98.31 101 ALA A O 1
ATOM 802 N N . ALA A 1 102 ? -5.258 4.548 -9.637 1.00 98.31 102 ALA A N 1
ATOM 803 C CA . ALA A 1 102 ? -3.933 3.946 -9.742 1.00 98.31 102 ALA A CA 1
ATOM 804 C C . ALA A 1 102 ? -3.696 2.867 -8.673 1.00 98.31 102 ALA A C 1
ATOM 806 O O . ALA A 1 102 ? -3.139 1.818 -8.987 1.00 98.31 102 ALA A O 1
ATOM 807 N N . ALA A 1 103 ? -4.151 3.085 -7.435 1.00 98.31 103 ALA A N 1
ATOM 808 C CA . ALA A 1 103 ? -4.114 2.068 -6.386 1.00 98.31 103 ALA A CA 1
ATOM 809 C C . ALA A 1 103 ? -4.909 0.815 -6.794 1.00 98.31 103 ALA A C 1
ATOM 811 O O . ALA A 1 103 ? -4.408 -0.294 -6.631 1.00 98.31 103 ALA A O 1
ATOM 812 N N . ALA A 1 104 ? -6.089 0.987 -7.397 1.00 98.25 104 ALA A N 1
ATOM 813 C CA . ALA A 1 104 ? -6.902 -0.118 -7.902 1.00 98.25 104 ALA A CA 1
ATOM 814 C C . ALA A 1 104 ? -6.236 -0.882 -9.063 1.00 98.25 104 ALA A C 1
ATOM 816 O O . ALA A 1 104 ? -6.325 -2.104 -9.104 1.00 98.25 104 ALA A O 1
ATOM 817 N N . GLU A 1 105 ? -5.536 -0.200 -9.980 1.00 98.12 105 GLU A N 1
ATOM 818 C CA . GLU A 1 105 ? -4.766 -0.864 -11.052 1.00 98.12 105 GLU A CA 1
ATOM 819 C C . GLU A 1 105 ? -3.598 -1.697 -10.490 1.00 98.12 105 GLU A C 1
ATOM 821 O O . GLU A 1 105 ? -3.251 -2.745 -11.041 1.00 98.12 105 GLU A O 1
ATOM 826 N N . LEU A 1 106 ? -2.985 -1.244 -9.390 1.00 97.75 106 LEU A N 1
ATOM 827 C CA . LEU A 1 106 ? -1.897 -1.953 -8.714 1.00 97.75 106 LEU A CA 1
ATOM 828 C C . LEU A 1 106 ? -2.389 -3.120 -7.845 1.00 97.75 106 LEU A C 1
ATOM 830 O O . LEU A 1 106 ? -1.619 -4.047 -7.594 1.00 97.75 106 LEU A O 1
ATOM 834 N N . ASP A 1 107 ? -3.638 -3.107 -7.381 1.00 98.06 107 ASP A N 1
ATOM 835 C CA . ASP A 1 107 ? -4.164 -4.143 -6.494 1.00 98.06 107 ASP A CA 1
ATOM 836 C C . ASP A 1 107 ? -4.191 -5.518 -7.189 1.00 98.06 107 ASP A C 1
ATOM 838 O O . ASP A 1 107 ? -4.652 -5.672 -8.320 1.00 98.06 107 ASP A O 1
ATOM 842 N N . GLY A 1 108 ? -3.627 -6.536 -6.535 1.00 97.62 108 GLY A N 1
ATOM 843 C CA . GLY A 1 108 ? -3.455 -7.878 -7.099 1.00 97.62 108 GLY A CA 1
ATOM 844 C C . GLY A 1 108 ? -2.258 -8.051 -8.048 1.00 97.62 108 GLY A C 1
ATOM 845 O O . GLY A 1 108 ? -1.990 -9.177 -8.484 1.00 97.62 108 GLY A O 1
ATOM 846 N N . GLN A 1 109 ? -1.504 -6.992 -8.366 1.00 97.88 109 GLN A N 1
ATOM 847 C CA . GLN A 1 109 ? -0.297 -7.096 -9.195 1.00 97.88 109 GLN A CA 1
ATOM 848 C C . GLN A 1 109 ? 0.871 -7.721 -8.422 1.00 97.88 109 GLN A C 1
ATOM 850 O O . GLN A 1 109 ? 0.966 -7.627 -7.205 1.00 97.88 109 GLN A O 1
ATOM 855 N N . ARG A 1 110 ? 1.807 -8.367 -9.129 1.00 97.94 110 ARG A N 1
ATOM 856 C CA . ARG A 1 110 ? 2.998 -8.976 -8.507 1.00 97.94 110 ARG A CA 1
ATOM 857 C C . ARG A 1 110 ? 4.177 -8.015 -8.485 1.00 97.94 110 ARG A C 1
ATOM 859 O O . ARG A 1 110 ? 4.544 -7.480 -9.534 1.00 97.94 110 ARG A O 1
ATOM 866 N N . LEU A 1 111 ? 4.856 -7.902 -7.344 1.00 96.94 111 LEU A N 1
ATOM 867 C CA . LEU A 1 111 ? 6.113 -7.160 -7.268 1.00 96.94 111 LEU A CA 1
ATOM 868 C C . LEU A 1 111 ? 7.215 -7.939 -7.993 1.00 96.94 111 LEU A C 1
ATOM 870 O O . LEU A 1 111 ? 7.686 -8.969 -7.522 1.00 96.94 111 LEU A O 1
ATOM 874 N N . ARG A 1 112 ? 7.622 -7.473 -9.175 1.00 96.06 112 ARG A N 1
ATOM 875 C CA . ARG A 1 112 ? 8.629 -8.170 -9.996 1.00 96.06 112 ARG A CA 1
ATOM 876 C C . ARG A 1 112 ? 10.060 -7.747 -9.702 1.00 96.06 112 ARG A C 1
ATOM 878 O O . ARG A 1 112 ? 10.963 -8.568 -9.812 1.00 96.06 112 ARG A O 1
ATOM 885 N N . SER A 1 113 ? 10.269 -6.476 -9.385 1.00 93.38 113 SER A N 1
ATOM 886 C CA . SER A 1 113 ? 11.599 -5.920 -9.155 1.00 93.38 113 SER A CA 1
ATOM 887 C C . SER A 1 113 ? 11.506 -4.597 -8.415 1.00 93.38 113 SER A C 1
ATOM 889 O O . SER A 1 113 ? 10.585 -3.822 -8.673 1.00 93.38 113 SER A O 1
ATOM 891 N N . VAL A 1 114 ? 12.522 -4.304 -7.613 1.00 91.19 114 VAL A N 1
ATOM 892 C CA . VAL A 1 114 ? 12.800 -2.975 -7.066 1.00 91.19 114 VAL A CA 1
ATOM 893 C C . VAL A 1 114 ? 14.140 -2.523 -7.634 1.00 91.19 114 VAL A C 1
ATOM 895 O O . VAL A 1 114 ? 15.039 -3.341 -7.816 1.00 91.19 114 VAL A O 1
ATOM 898 N N . ARG A 1 115 ? 14.253 -1.244 -7.996 1.00 88.38 115 ARG A N 1
ATOM 899 C CA . ARG A 1 115 ? 15.498 -0.657 -8.501 1.00 88.38 115 ARG A CA 1
ATOM 900 C C . ARG A 1 115 ? 15.754 0.648 -7.778 1.00 88.38 115 ARG A C 1
ATOM 902 O O . ARG A 1 115 ? 14.840 1.455 -7.632 1.00 88.38 115 ARG A O 1
ATOM 909 N N . VAL A 1 116 ? 17.000 0.844 -7.383 1.00 84.19 116 VAL A N 1
ATOM 910 C CA . VAL A 1 116 ? 17.476 2.058 -6.728 1.00 84.19 116 VAL A CA 1
ATOM 911 C C . VAL A 1 116 ? 18.529 2.660 -7.638 1.00 84.19 116 VAL A C 1
ATOM 913 O O . VAL A 1 116 ? 19.409 1.949 -8.116 1.00 84.19 116 VAL A O 1
ATOM 916 N N . ASP A 1 117 ? 18.407 3.952 -7.927 1.00 79.94 117 ASP A N 1
ATOM 917 C CA . ASP A 1 117 ? 19.438 4.678 -8.663 1.00 79.94 117 ASP A CA 1
ATOM 918 C C . ASP A 1 117 ? 20.589 5.005 -7.692 1.00 79.94 117 ASP A C 1
ATOM 920 O O . ASP A 1 117 ? 20.386 5.803 -6.770 1.00 79.94 117 ASP A O 1
ATOM 924 N N . PRO A 1 118 ? 21.787 4.416 -7.869 1.00 66.38 118 PRO A N 1
ATOM 925 C CA . PRO A 1 118 ? 22.901 4.595 -6.942 1.00 66.38 118 PRO A CA 1
ATOM 926 C C . PRO A 1 118 ? 23.491 6.014 -6.974 1.00 66.38 118 PRO A C 1
ATOM 928 O O . PRO A 1 118 ? 24.206 6.388 -6.051 1.00 66.38 118 PRO A O 1
ATOM 931 N N . ILE A 1 119 ? 23.198 6.821 -8.002 1.00 63.81 119 ILE A N 1
ATOM 932 C CA . ILE A 1 119 ? 23.756 8.175 -8.169 1.00 63.81 119 ILE A CA 1
ATOM 933 C C . ILE A 1 119 ? 22.872 9.229 -7.490 1.00 63.81 119 ILE A C 1
ATOM 935 O O . ILE A 1 119 ? 23.363 10.261 -7.039 1.00 63.81 119 ILE A O 1
ATOM 939 N N . LYS A 1 120 ? 21.564 8.973 -7.387 1.00 58.16 120 LYS A N 1
ATOM 940 C CA . LYS A 1 120 ? 20.592 9.864 -6.723 1.00 58.16 120 LYS A CA 1
ATOM 941 C C . LYS A 1 120 ? 20.218 9.406 -5.309 1.00 58.16 120 LYS A C 1
ATOM 943 O O . LYS A 1 120 ? 19.350 10.008 -4.686 1.00 58.16 120 LYS A O 1
ATOM 948 N N . GLY A 1 121 ? 20.865 8.347 -4.824 1.00 50.94 121 GLY A N 1
ATOM 949 C CA . GLY A 1 121 ? 20.604 7.688 -3.545 1.00 50.94 121 GLY A CA 1
ATOM 950 C C . GLY A 1 121 ? 21.352 8.262 -2.337 1.00 50.94 121 GLY A C 1
ATOM 951 O O . GLY A 1 121 ? 21.512 7.551 -1.351 1.00 50.94 121 GLY A O 1
ATOM 952 N N . THR A 1 122 ? 21.828 9.506 -2.386 1.00 45.00 122 THR A N 1
ATOM 953 C CA . THR A 1 122 ? 22.286 10.230 -1.189 1.00 45.00 122 THR A CA 1
ATOM 954 C C . THR A 1 122 ? 21.119 10.989 -0.569 1.00 45.00 122 THR A C 1
ATOM 956 O O . THR A 1 122 ? 20.640 11.966 -1.146 1.00 45.00 122 THR A O 1
ATOM 959 N N . SER A 1 123 ? 20.678 10.522 0.599 1.00 48.72 123 SER A N 1
ATOM 960 C CA . SER A 1 123 ? 20.046 11.359 1.626 1.00 48.72 123 SER A CA 1
ATOM 961 C C . SER A 1 123 ? 21.027 12.394 2.161 1.00 48.72 123 SER A C 1
ATOM 963 O O . SER A 1 123 ? 22.191 11.984 2.387 1.00 48.72 123 SER A O 1
#

Secondary structure (DSSP, 8-state):
---TT-HHHHHHGGGTTPBPEEEEE-STT-EEEEESS-EEEEEPPP--SS---HHHHHHHTS-EEEEE-SEEEEE-SS--EEEETTEEEEETTS-HHHHHHHHHHHTT-B-------SSS---